Protein AF-A0AA41HCX8-F1 (afdb_monomer)

Structure (mmCIF, N/CA/C/O backbone):
data_AF-A0AA41HCX8-F1
#
_entry.id   AF-A0AA41HCX8-F1
#
loop_
_atom_site.group_PDB
_atom_site.id
_atom_site.type_symbol
_atom_site.label_atom_id
_atom_site.label_alt_id
_atom_site.label_comp_id
_atom_site.label_asym_id
_atom_site.label_entity_id
_atom_site.label_seq_id
_atom_site.pdbx_PDB_ins_code
_atom_site.Cartn_x
_atom_site.Cartn_y
_atom_site.Cartn_z
_atom_site.occupancy
_atom_site.B_iso_or_equiv
_atom_site.auth_seq_id
_atom_site.auth_comp_id
_atom_site.auth_asym_id
_atom_site.auth_atom_id
_atom_site.pdbx_PDB_model_num
ATOM 1 N N . MET A 1 1 ? 25.098 -33.496 -60.530 1.00 41.72 1 MET A N 1
ATOM 2 C CA . MET A 1 1 ? 25.065 -33.411 -59.057 1.00 41.72 1 MET A CA 1
ATOM 3 C C . MET A 1 1 ? 25.507 -32.000 -58.708 1.00 41.72 1 MET A C 1
ATOM 5 O O . MET A 1 1 ? 26.691 -31.714 -58.779 1.00 41.72 1 MET A O 1
ATOM 9 N N . SER A 1 2 ? 24.552 -31.086 -58.560 1.00 46.81 2 SER A N 1
ATOM 10 C CA . SER A 1 2 ? 24.784 -29.643 -58.420 1.00 46.81 2 SER A CA 1
ATOM 11 C C . SER A 1 2 ? 24.855 -29.275 -56.940 1.00 46.81 2 SER A C 1
ATOM 13 O O . SER A 1 2 ? 23.892 -29.482 -56.205 1.00 46.81 2 SER A O 1
ATOM 15 N N . THR A 1 3 ? 26.015 -28.786 -56.515 1.00 54.31 3 THR A N 1
ATOM 16 C CA . THR A 1 3 ? 26.305 -28.293 -55.165 1.00 54.31 3 THR A CA 1
ATOM 17 C C . THR A 1 3 ? 25.424 -27.073 -54.857 1.00 54.31 3 THR A C 1
ATOM 19 O O . THR A 1 3 ? 25.344 -26.185 -55.706 1.00 54.31 3 THR A O 1
ATOM 22 N N . PRO A 1 4 ? 24.740 -26.999 -53.701 1.00 50.06 4 PRO A N 1
ATOM 23 C CA . PRO A 1 4 ? 23.986 -25.807 -53.336 1.00 50.06 4 PRO A CA 1
ATOM 24 C C . PRO A 1 4 ? 24.955 -24.697 -52.905 1.00 50.06 4 PRO A C 1
ATOM 26 O O . PRO A 1 4 ? 25.700 -24.854 -51.941 1.00 50.06 4 PRO A O 1
ATOM 29 N N . GLU A 1 5 ? 24.949 -23.587 -53.640 1.00 56.44 5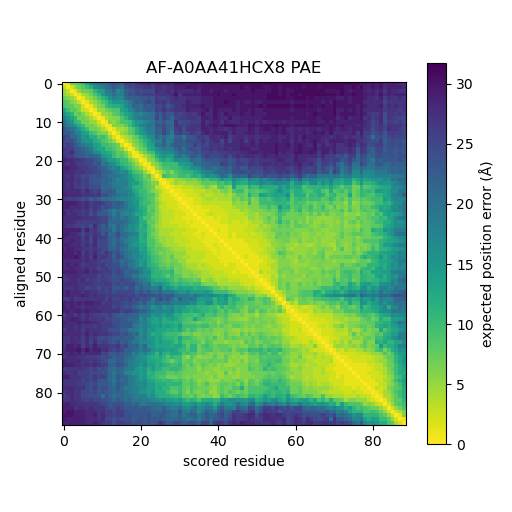 GLU A N 1
ATOM 30 C CA . GLU A 1 5 ? 25.610 -22.336 -53.260 1.00 56.44 5 GLU A CA 1
ATOM 31 C C . GLU A 1 5 ? 24.910 -21.772 -52.019 1.00 56.44 5 GLU A C 1
ATOM 33 O O . GLU A 1 5 ? 23.769 -21.306 -52.076 1.00 56.44 5 GLU A O 1
ATOM 38 N N . GLN A 1 6 ? 25.586 -21.863 -50.876 1.00 53.06 6 GLN A N 1
ATOM 39 C CA . GLN A 1 6 ? 25.141 -21.285 -49.618 1.00 53.06 6 GLN A CA 1
ATOM 40 C C . GLN A 1 6 ? 25.304 -19.765 -49.711 1.00 53.06 6 GLN A C 1
ATOM 42 O O . GLN A 1 6 ? 26.380 -19.226 -49.474 1.00 53.06 6 GLN A O 1
ATOM 47 N N . HIS A 1 7 ? 24.237 -19.086 -50.128 1.00 55.31 7 HIS A N 1
ATOM 48 C CA . HIS A 1 7 ? 24.165 -17.631 -50.109 1.00 55.31 7 HIS A CA 1
ATOM 49 C C . HIS A 1 7 ? 24.100 -17.186 -48.644 1.00 55.31 7 HIS A C 1
ATOM 51 O O . HIS A 1 7 ? 23.070 -17.342 -47.987 1.00 55.31 7 HIS A O 1
ATOM 57 N N . ASP A 1 8 ? 25.223 -16.695 -48.128 1.00 54.34 8 ASP A N 1
ATOM 58 C CA . ASP A 1 8 ? 25.297 -16.029 -46.834 1.00 54.34 8 ASP A CA 1
ATOM 59 C C . ASP A 1 8 ? 24.522 -14.714 -46.971 1.00 54.34 8 ASP A C 1
ATOM 61 O O . ASP A 1 8 ? 24.939 -13.780 -47.657 1.00 54.34 8 ASP A O 1
ATOM 65 N N . ILE A 1 9 ? 23.293 -14.694 -46.460 1.00 63.06 9 ILE A N 1
ATOM 66 C CA . ILE A 1 9 ? 22.479 -13.485 -46.461 1.00 63.06 9 ILE A CA 1
ATOM 67 C C . ILE A 1 9 ? 23.052 -12.624 -45.341 1.00 63.06 9 ILE A C 1
ATOM 69 O O . ILE A 1 9 ? 22.695 -12.808 -44.178 1.00 63.06 9 ILE A O 1
ATOM 73 N N . ASP A 1 10 ? 23.935 -11.692 -45.702 1.00 58.41 10 ASP A N 1
ATOM 74 C CA . ASP A 1 10 ? 24.376 -10.597 -44.842 1.00 58.41 10 ASP A CA 1
ATOM 75 C C . ASP A 1 10 ? 23.144 -9.779 -44.429 1.00 58.41 10 ASP A C 1
ATOM 77 O O . ASP A 1 10 ? 22.736 -8.826 -45.098 1.00 58.41 10 ASP A O 1
ATOM 81 N N . ILE A 1 11 ? 22.492 -10.181 -43.335 1.00 65.00 11 ILE A N 1
ATOM 82 C CA . ILE A 1 11 ? 21.457 -9.373 -42.701 1.00 65.00 11 ILE A CA 1
ATOM 83 C C . ILE A 1 11 ? 22.190 -8.148 -42.151 1.00 65.00 11 ILE A C 1
ATOM 85 O O . ILE A 1 11 ? 22.995 -8.297 -41.227 1.00 65.00 11 ILE A O 1
ATOM 89 N N . PRO A 1 12 ? 21.950 -6.936 -42.685 1.00 58.56 12 PRO A N 1
ATOM 90 C CA . PRO A 1 12 ? 22.618 -5.754 -42.180 1.00 58.56 12 PRO A CA 1
ATOM 91 C C . PRO A 1 12 ? 22.300 -5.633 -40.688 1.00 58.56 12 PRO A C 1
ATOM 93 O O . PRO A 1 12 ? 21.132 -5.596 -40.291 1.00 58.56 12 PRO A O 1
ATOM 96 N N . GLY A 1 13 ? 23.342 -5.564 -39.855 1.00 56.81 13 GLY A N 1
ATOM 97 C CA . GLY A 1 13 ? 23.247 -5.485 -38.389 1.00 56.81 13 GLY A CA 1
ATOM 98 C C . GLY A 1 13 ? 22.457 -4.281 -37.852 1.00 56.81 13 GLY A C 1
ATOM 99 O O . GLY A 1 13 ? 22.350 -4.100 -36.648 1.00 56.81 13 GLY A O 1
ATOM 100 N N . SER A 1 14 ? 21.878 -3.463 -38.733 1.00 56.19 14 SER A N 1
ATOM 101 C CA . SER A 1 14 ? 20.941 -2.383 -38.435 1.00 56.19 14 SER A CA 1
ATOM 102 C C . SER A 1 14 ? 19.487 -2.841 -38.247 1.00 56.19 14 SER A C 1
ATOM 104 O O . SER A 1 14 ? 18.666 -2.042 -37.790 1.00 56.19 14 SER A O 1
ATOM 106 N N . VAL A 1 15 ? 19.144 -4.096 -38.581 1.00 59.22 15 VAL A N 1
ATOM 107 C CA . VAL A 1 15 ? 17.793 -4.653 -38.346 1.00 59.22 15 VAL A CA 1
ATOM 108 C C . VAL A 1 15 ? 17.590 -5.003 -36.871 1.00 59.22 15 VAL A C 1
ATOM 110 O O . VAL A 1 15 ? 16.503 -4.796 -36.331 1.00 59.22 15 VAL A O 1
ATOM 113 N N . PHE A 1 16 ? 18.655 -5.412 -36.178 1.00 58.62 16 PHE A N 1
ATOM 114 C CA . PHE A 1 16 ? 18.693 -5.405 -34.720 1.00 58.62 16 PHE A CA 1
ATOM 115 C C . PHE A 1 16 ? 18.993 -3.982 -34.263 1.00 58.62 16 PHE A C 1
ATOM 117 O O . PHE A 1 16 ? 20.091 -3.649 -33.829 1.00 58.62 16 PHE A O 1
ATOM 124 N N . ARG A 1 17 ? 17.991 -3.105 -34.369 1.00 51.72 17 ARG A N 1
ATOM 125 C CA . ARG A 1 17 ? 17.931 -1.970 -33.455 1.00 51.72 17 ARG A CA 1
ATOM 126 C C . ARG A 1 17 ? 17.972 -2.580 -32.059 1.00 51.72 17 ARG A C 1
ATOM 128 O O . ARG A 1 17 ? 16.966 -3.121 -31.602 1.00 51.72 17 ARG A O 1
ATOM 135 N N . ASP A 1 18 ? 19.125 -2.481 -31.404 1.00 52.31 18 ASP A N 1
ATOM 136 C CA . ASP A 1 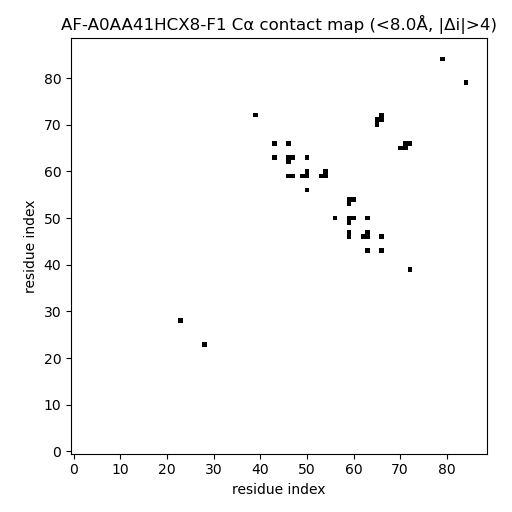18 ? 19.198 -2.411 -29.955 1.00 52.31 18 ASP A CA 1
ATOM 137 C C . ASP A 1 18 ? 18.283 -1.248 -29.578 1.00 52.31 18 ASP A C 1
ATOM 139 O O . ASP A 1 18 ? 18.669 -0.078 -29.517 1.00 52.31 18 ASP A O 1
ATOM 143 N N . HIS A 1 19 ? 16.995 -1.552 -29.407 1.00 49.38 19 HIS A N 1
ATOM 144 C CA . HIS A 1 19 ? 16.182 -0.788 -28.494 1.00 49.38 19 HIS A CA 1
ATOM 145 C C . HIS A 1 19 ? 17.032 -0.755 -27.237 1.00 49.38 19 HIS A C 1
ATOM 147 O O . HIS A 1 19 ? 17.378 -1.842 -26.772 1.00 49.38 19 HIS A O 1
ATOM 153 N N . PRO A 1 20 ? 17.442 0.423 -26.737 1.00 49.38 20 PRO A N 1
ATOM 154 C CA . PRO A 1 20 ? 18.133 0.475 -25.471 1.00 49.38 20 PRO A CA 1
ATOM 155 C C . PRO A 1 20 ? 17.173 -0.194 -24.503 1.00 49.38 20 PRO A C 1
ATOM 157 O O . PRO A 1 20 ? 16.129 0.363 -24.157 1.00 49.38 20 PRO A O 1
ATOM 160 N N . SER A 1 21 ? 17.472 -1.452 -24.184 1.00 48.06 21 SER A N 1
ATOM 161 C CA . SER A 1 21 ? 16.887 -2.161 -23.079 1.00 48.06 21 SER A CA 1
ATOM 162 C C . SER A 1 21 ? 17.228 -1.238 -21.940 1.00 48.06 21 SER A C 1
ATOM 164 O O . SER A 1 21 ? 18.387 -1.130 -21.540 1.00 48.06 21 SER A O 1
ATOM 166 N N . VAL A 1 22 ? 16.247 -0.438 -21.532 1.00 53.62 22 VAL A N 1
ATOM 167 C CA . VAL 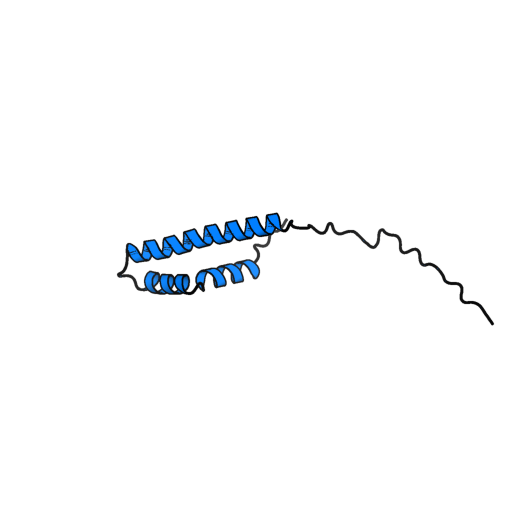A 1 22 ? 16.330 0.327 -20.308 1.00 53.62 22 VAL A CA 1
ATOM 168 C C . VAL A 1 22 ? 16.364 -0.764 -19.252 1.00 53.62 22 VAL A C 1
ATOM 170 O O . VAL A 1 22 ? 15.327 -1.197 -18.747 1.00 53.62 22 VAL A O 1
ATOM 173 N N . GLU A 1 23 ? 17.560 -1.297 -19.006 1.00 50.41 23 GLU A N 1
ATOM 174 C CA . GLU A 1 23 ? 17.882 -2.125 -17.867 1.00 50.41 23 GLU A CA 1
ATOM 175 C C . GLU A 1 23 ? 17.663 -1.207 -16.680 1.00 50.41 23 GLU A C 1
ATOM 177 O O . GLU A 1 23 ? 18.560 -0.522 -16.196 1.00 50.41 23 GLU A O 1
ATOM 182 N N . VAL A 1 24 ? 16.403 -1.114 -16.260 1.00 53.34 24 VAL A N 1
ATOM 183 C CA . VAL A 1 24 ? 16.047 -0.541 -14.978 1.00 53.34 24 VAL A CA 1
ATOM 184 C C . VAL A 1 24 ? 16.789 -1.410 -13.981 1.00 53.34 24 VAL A C 1
ATOM 186 O O . VAL A 1 24 ? 16.354 -2.534 -13.706 1.00 53.34 24 VAL A O 1
ATOM 189 N N . SER A 1 25 ? 17.935 -0.900 -13.529 1.00 64.00 25 SER A N 1
ATOM 190 C CA . SER A 1 25 ? 18.846 -1.557 -12.607 1.00 64.00 25 SER A CA 1
ATOM 191 C C . SER A 1 25 ? 18.027 -2.177 -11.484 1.00 64.00 25 SER A C 1
ATOM 193 O O . SER A 1 25 ? 17.111 -1.541 -10.951 1.00 64.00 25 SER A O 1
ATOM 195 N N . ALA A 1 26 ? 18.315 -3.429 -11.125 1.00 64.44 26 ALA A N 1
ATOM 196 C CA . ALA A 1 26 ? 17.608 -4.118 -10.044 1.00 64.44 26 ALA A CA 1
ATOM 197 C C . ALA A 1 26 ? 17.561 -3.258 -8.762 1.00 64.44 26 ALA A C 1
ATOM 199 O O . ALA A 1 26 ? 16.563 -3.253 -8.039 1.00 64.44 26 ALA A O 1
ATOM 200 N N . SER A 1 27 ? 18.601 -2.448 -8.550 1.00 69.06 27 SER A N 1
ATOM 201 C CA . SER A 1 27 ? 18.710 -1.455 -7.484 1.00 69.06 27 SER A CA 1
ATOM 202 C C . SER A 1 27 ? 17.662 -0.339 -7.560 1.00 69.06 27 SER A C 1
ATOM 204 O O . SER A 1 27 ? 17.137 0.069 -6.525 1.00 69.06 27 SER A O 1
ATOM 206 N N . ASP A 1 28 ? 17.317 0.148 -8.751 1.00 70.00 28 ASP A N 1
ATOM 207 C CA . ASP A 1 28 ? 16.308 1.199 -8.929 1.00 70.00 28 ASP A CA 1
ATOM 208 C C . ASP A 1 28 ? 14.891 0.652 -8.743 1.00 70.00 28 ASP A C 1
ATOM 210 O O . ASP A 1 28 ? 14.061 1.294 -8.094 1.00 70.00 28 ASP A O 1
ATOM 214 N N . ARG A 1 29 ? 14.638 -0.590 -9.179 1.00 71.62 29 ARG A N 1
ATOM 215 C CA . ARG A 1 29 ? 13.381 -1.301 -8.870 1.00 71.62 29 ARG A CA 1
ATOM 216 C C . ARG A 1 29 ? 13.219 -1.509 -7.367 1.00 71.62 29 ARG A C 1
ATOM 218 O O . ARG A 1 29 ? 12.130 -1.318 -6.828 1.00 71.62 29 ARG A O 1
ATOM 225 N N . LEU A 1 30 ? 14.310 -1.855 -6.684 1.00 75.06 30 LEU A N 1
ATOM 226 C CA . LEU A 1 30 ? 14.309 -2.063 -5.240 1.00 75.06 30 LEU A CA 1
ATOM 227 C C . LEU A 1 30 ? 14.057 -0.755 -4.477 1.00 75.06 30 LEU A C 1
ATOM 229 O O . LEU A 1 30 ? 13.269 -0.741 -3.531 1.00 75.06 30 LEU A O 1
ATOM 233 N N . LYS A 1 31 ? 14.670 0.356 -4.902 1.00 80.00 31 LYS A N 1
ATOM 234 C CA . LYS A 1 31 ? 14.423 1.687 -4.321 1.00 80.00 31 LYS A CA 1
ATOM 235 C C . LYS A 1 31 ? 12.975 2.129 -4.514 1.00 80.00 31 LYS A C 1
ATOM 237 O O . LYS A 1 31 ? 12.361 2.598 -3.559 1.00 80.00 31 LYS A O 1
ATOM 242 N N . PHE A 1 32 ? 12.421 1.924 -5.706 1.00 78.69 32 PHE A N 1
ATOM 243 C CA . PHE A 1 32 ? 11.028 2.240 -6.008 1.00 78.69 32 PHE A CA 1
ATOM 244 C C . PHE A 1 32 ? 10.056 1.419 -5.152 1.00 78.69 32 PHE A C 1
ATOM 246 O O . PHE A 1 32 ? 9.174 1.980 -4.500 1.00 78.69 32 PHE A O 1
ATOM 253 N N . ALA A 1 33 ? 10.271 0.103 -5.063 1.00 79.62 33 ALA A N 1
ATOM 254 C CA . ALA A 1 33 ? 9.479 -0.767 -4.200 1.00 79.62 33 ALA A CA 1
ATOM 255 C C . ALA A 1 33 ? 9.555 -0.323 -2.733 1.00 79.62 33 ALA A C 1
ATOM 257 O O . ALA A 1 33 ? 8.529 -0.235 -2.061 1.00 79.62 33 ALA A O 1
ATOM 258 N N . LYS A 1 34 ? 10.754 0.031 -2.251 1.00 80.00 34 LYS A N 1
ATOM 259 C CA . LYS A 1 34 ? 10.964 0.529 -0.886 1.00 80.00 34 LYS A CA 1
ATOM 260 C C . LYS A 1 34 ? 10.236 1.851 -0.637 1.00 80.00 34 LYS A C 1
ATOM 262 O O . LYS A 1 34 ? 9.670 2.032 0.436 1.00 80.00 34 LYS A O 1
ATOM 267 N N . GLN A 1 35 ? 10.220 2.755 -1.613 1.00 85.31 35 GLN A N 1
ATOM 268 C CA . GLN A 1 35 ? 9.520 4.036 -1.519 1.00 85.31 35 GLN A CA 1
ATOM 269 C C . GLN A 1 35 ? 7.998 3.853 -1.463 1.00 85.31 35 GLN A C 1
ATOM 271 O O . GLN A 1 35 ? 7.342 4.479 -0.629 1.00 85.31 35 GLN A O 1
ATOM 276 N N . ILE A 1 36 ? 7.444 2.954 -2.282 1.00 83.19 36 ILE A N 1
ATOM 277 C CA . ILE A 1 36 ? 6.017 2.604 -2.233 1.00 83.19 36 ILE A CA 1
ATOM 278 C C . ILE A 1 36 ? 5.672 1.953 -0.894 1.00 83.19 36 ILE A C 1
ATOM 280 O O . ILE A 1 36 ? 4.716 2.372 -0.247 1.00 83.19 36 ILE A O 1
ATOM 284 N N . LEU A 1 37 ? 6.473 0.984 -0.442 1.00 82.44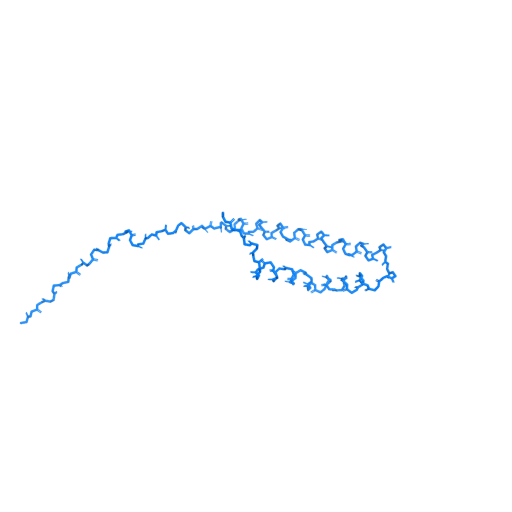 37 LEU A N 1
ATOM 285 C CA . LEU A 1 37 ? 6.302 0.333 0.861 1.00 82.44 37 LEU A CA 1
ATOM 286 C C . LEU A 1 37 ? 6.297 1.344 2.009 1.00 82.44 37 LEU A C 1
ATOM 288 O O . LEU A 1 37 ? 5.475 1.236 2.916 1.00 82.44 37 LEU A O 1
ATOM 292 N N . LEU A 1 38 ? 7.179 2.342 1.960 1.00 86.19 38 LEU A N 1
ATOM 293 C CA . LEU A 1 38 ? 7.276 3.363 2.997 1.00 86.19 38 LEU A CA 1
ATOM 294 C C . LEU A 1 38 ? 6.057 4.297 2.990 1.00 86.19 38 LEU A C 1
ATOM 296 O O . LEU A 1 38 ? 5.484 4.551 4.048 1.00 86.19 38 LEU A O 1
ATOM 300 N N . GLY A 1 39 ? 5.597 4.740 1.815 1.00 85.31 39 GLY A N 1
ATOM 301 C CA . GLY A 1 39 ? 4.353 5.512 1.700 1.00 85.31 39 GLY A CA 1
ATOM 302 C C . GLY A 1 39 ? 3.139 4.729 2.202 1.00 85.31 39 GLY A C 1
ATOM 303 O O . GLY A 1 39 ? 2.288 5.257 2.919 1.00 85.31 39 GLY A O 1
ATOM 304 N N . LEU A 1 40 ? 3.099 3.436 1.903 1.00 83.19 40 LEU A N 1
ATOM 305 C CA . LEU A 1 40 ? 1.999 2.572 2.28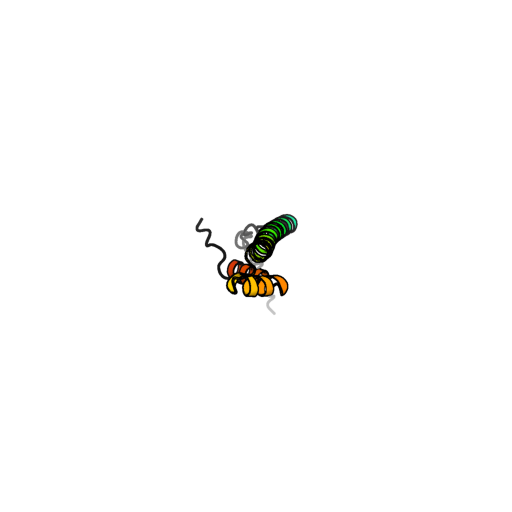5 1.00 83.19 40 LEU A CA 1
ATOM 306 C C . LEU A 1 40 ? 1.997 2.239 3.786 1.00 83.19 40 LEU A C 1
ATOM 308 O O . LEU A 1 40 ? 0.931 2.146 4.399 1.00 83.19 40 LEU A O 1
ATOM 312 N N . ALA A 1 41 ? 3.180 2.153 4.398 1.00 82.88 41 ALA A N 1
ATOM 313 C CA . ALA A 1 41 ? 3.341 2.047 5.845 1.00 82.88 41 ALA A CA 1
ATOM 314 C C . ALA A 1 41 ? 2.849 3.311 6.568 1.00 82.88 41 ALA A C 1
ATOM 316 O O . ALA A 1 41 ? 2.169 3.204 7.588 1.00 82.88 41 ALA A O 1
ATOM 317 N N . ILE A 1 42 ? 3.124 4.502 6.022 1.00 88.62 42 ILE A N 1
ATOM 318 C CA . ILE A 1 42 ? 2.630 5.769 6.584 1.00 88.62 42 ILE A CA 1
ATOM 319 C C . ILE A 1 42 ? 1.099 5.823 6.527 1.00 88.62 42 ILE A C 1
ATOM 321 O O . ILE A 1 42 ? 0.465 6.111 7.540 1.00 88.62 42 ILE A O 1
ATOM 325 N N . ILE A 1 43 ? 0.499 5.490 5.380 1.00 84.56 43 ILE A N 1
ATOM 326 C CA . ILE A 1 43 ? -0.966 5.466 5.217 1.00 84.56 43 ILE A CA 1
ATOM 327 C C . ILE A 1 43 ? -1.603 4.454 6.180 1.00 84.56 43 ILE A C 1
ATOM 329 O O . ILE A 1 43 ? -2.572 4.775 6.868 1.00 84.56 43 ILE A O 1
ATOM 333 N N . SER A 1 44 ? -1.021 3.257 6.286 1.00 81.12 44 SER A N 1
ATOM 334 C CA . SER A 1 44 ? -1.479 2.213 7.212 1.00 81.12 44 SER A CA 1
ATOM 335 C C . SER A 1 44 ? -1.412 2.678 8.671 1.00 81.12 44 SER A C 1
ATOM 337 O O . SER A 1 44 ? -2.370 2.499 9.423 1.00 81.12 44 SER A O 1
ATOM 339 N N . SER A 1 45 ? -0.318 3.336 9.061 1.00 84.69 45 SER A N 1
ATOM 340 C CA . SER A 1 45 ? -0.158 3.913 10.399 1.00 84.69 45 SER A CA 1
ATOM 341 C C . SER A 1 45 ? -1.183 5.021 10.672 1.00 84.69 45 SER A C 1
ATOM 343 O O . SER A 1 45 ? -1.790 5.051 11.741 1.00 84.69 45 SER A O 1
ATOM 345 N N . GLY A 1 46 ? -1.461 5.881 9.686 1.00 85.88 46 GLY A N 1
ATOM 346 C CA . GLY A 1 46 ? -2.475 6.933 9.790 1.00 85.88 46 GLY A CA 1
ATOM 347 C C . GLY A 1 46 ? -3.891 6.395 10.007 1.00 85.88 46 GLY A C 1
ATOM 348 O O . GLY A 1 46 ? -4.633 6.941 10.819 1.00 85.88 46 GLY A O 1
ATOM 349 N N . ILE A 1 47 ? -4.255 5.291 9.348 1.00 81.69 47 ILE A N 1
ATOM 350 C CA . ILE A 1 47 ? -5.558 4.630 9.540 1.00 81.69 47 ILE A CA 1
ATOM 351 C C . ILE A 1 47 ? -5.675 4.062 10.960 1.00 81.69 47 ILE A C 1
ATOM 353 O O . ILE A 1 47 ? -6.712 4.221 11.606 1.00 81.69 47 ILE A O 1
ATOM 357 N N . ILE A 1 48 ? -4.606 3.446 11.472 1.00 82.00 48 ILE A N 1
ATOM 358 C CA . ILE A 1 48 ? -4.568 2.898 12.836 1.00 82.00 48 ILE A CA 1
ATOM 359 C C . ILE A 1 48 ? -4.634 4.023 13.879 1.00 82.00 48 ILE A C 1
ATOM 361 O O . ILE A 1 48 ? -5.410 3.930 14.829 1.00 82.00 48 ILE A O 1
ATOM 365 N N . ALA A 1 49 ? -3.872 5.103 13.693 1.00 83.94 49 ALA A N 1
ATOM 366 C CA . ALA A 1 49 ? -3.907 6.270 14.571 1.00 83.94 49 ALA A CA 1
ATOM 367 C C . ALA A 1 49 ? -5.275 6.976 14.531 1.00 83.94 49 ALA A C 1
ATOM 369 O O . ALA A 1 49 ? -5.809 7.354 15.571 1.00 83.94 49 ALA A O 1
ATOM 370 N N . GLY A 1 50 ? -5.884 7.092 13.348 1.00 80.88 50 GLY A N 1
ATOM 371 C CA . GLY A 1 50 ? -7.229 7.641 13.177 1.00 80.88 50 GLY A CA 1
ATOM 372 C C . GLY A 1 50 ? -8.298 6.811 13.889 1.00 80.88 50 GLY A C 1
ATOM 373 O O . GLY A 1 50 ? -9.168 7.376 14.549 1.00 80.88 50 GLY A O 1
ATOM 374 N N . TYR A 1 51 ? -8.195 5.480 13.829 1.00 76.75 51 TYR A N 1
ATOM 375 C CA . TYR A 1 51 ? -9.048 4.582 14.610 1.00 76.75 51 TYR A CA 1
ATOM 376 C C . TYR A 1 51 ? -8.837 4.748 16.123 1.00 76.75 51 TYR A C 1
ATOM 378 O O . TYR A 1 51 ? -9.807 4.773 16.876 1.00 76.75 51 TYR A O 1
ATOM 386 N N . ALA A 1 52 ? -7.589 4.918 16.572 1.00 77.94 52 ALA A N 1
ATOM 387 C CA . ALA A 1 52 ? -7.279 5.130 17.985 1.00 77.94 52 ALA A CA 1
ATOM 388 C C . ALA A 1 52 ? -7.843 6.458 18.530 1.00 77.94 52 ALA A C 1
ATOM 390 O O . ALA A 1 52 ? -8.308 6.494 19.668 1.00 77.94 52 ALA A O 1
ATOM 391 N N . CYS A 1 53 ? -7.845 7.531 17.730 1.00 80.44 53 CYS A N 1
ATOM 392 C CA . 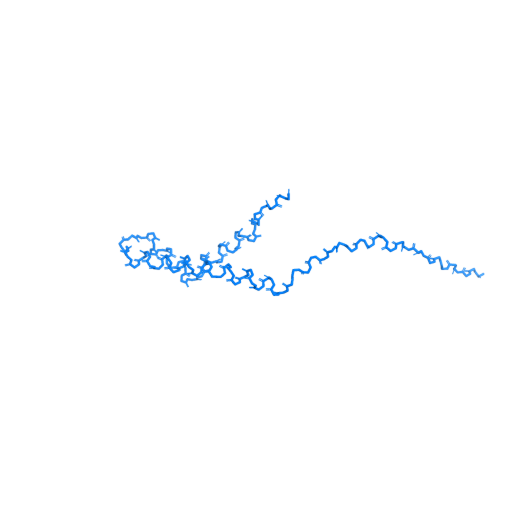CYS A 1 53 ? -8.408 8.828 18.128 1.00 80.44 53 CYS A CA 1
ATOM 393 C C . CYS A 1 53 ? -9.944 8.885 18.034 1.00 80.44 53 CYS A C 1
ATOM 395 O O . CYS A 1 53 ? -10.568 9.612 18.805 1.00 80.44 53 CYS A O 1
ATOM 397 N N . TYR A 1 54 ? -10.562 8.131 17.116 1.00 76.62 54 TYR A N 1
ATOM 398 C CA . TYR A 1 54 ? -12.017 8.114 16.902 1.00 76.62 54 TYR A CA 1
ATOM 399 C C . TYR A 1 54 ? -12.575 6.679 16.818 1.00 76.62 54 TYR A C 1
ATOM 401 O O . TYR A 1 54 ? -13.036 6.248 15.756 1.00 76.62 54 TYR A O 1
ATOM 409 N N . PRO A 1 55 ? -12.604 5.939 17.943 1.00 69.69 55 PRO A N 1
ATOM 410 C CA . PRO A 1 55 ? -13.017 4.532 17.966 1.00 69.69 55 PRO A CA 1
ATOM 411 C C . PRO A 1 55 ? -14.526 4.327 17.761 1.00 69.69 55 PRO A C 1
ATOM 413 O O . PRO A 1 55 ? -14.967 3.225 17.451 1.00 69.69 55 PRO A O 1
ATOM 416 N N . ALA A 1 56 ? -15.333 5.380 17.924 1.00 73.19 56 ALA A N 1
ATOM 417 C CA . ALA A 1 56 ? -16.793 5.314 17.824 1.00 73.19 56 ALA A CA 1
ATOM 418 C C . ALA A 1 56 ? -17.318 5.237 16.377 1.00 73.19 56 ALA A C 1
ATOM 420 O O . ALA A 1 56 ? -18.513 5.042 16.168 1.00 73.19 56 ALA A O 1
ATOM 421 N N . ASN A 1 57 ? -16.448 5.404 15.376 1.00 70.81 57 ASN A N 1
ATOM 422 C CA . ASN A 1 57 ? -16.842 5.442 13.975 1.00 70.81 57 ASN A CA 1
ATOM 423 C C . ASN A 1 57 ? -16.569 4.075 13.315 1.00 70.81 57 ASN A C 1
ATOM 425 O O . ASN A 1 57 ? -15.447 3.573 13.335 1.00 70.81 57 ASN A O 1
ATOM 429 N N . SER A 1 58 ? -17.586 3.464 12.704 1.00 75.38 58 SER A N 1
ATOM 430 C CA . SER A 1 58 ? -17.484 2.122 12.099 1.00 75.38 58 SER A CA 1
ATOM 431 C C . SER A 1 58 ? -16.596 2.076 10.846 1.00 75.38 58 SER A C 1
ATOM 433 O O . SER A 1 58 ? -16.003 1.043 10.541 1.00 75.38 58 SER A O 1
ATOM 435 N N . ALA A 1 59 ? -16.450 3.203 10.144 1.00 77.31 59 ALA A N 1
ATOM 436 C CA . ALA A 1 59 ? -15.623 3.322 8.944 1.00 77.31 59 ALA A CA 1
ATOM 437 C C . ALA A 1 59 ? -14.113 3.066 9.187 1.00 77.31 59 ALA A C 1
ATOM 439 O O . ALA A 1 59 ? -13.553 2.191 8.524 1.00 77.31 59 ALA A O 1
ATOM 440 N N . PRO A 1 60 ? -13.421 3.744 10.131 1.00 73.00 60 PRO A N 1
ATOM 441 C CA . PRO A 1 60 ? -12.020 3.450 10.436 1.00 73.00 60 PRO A CA 1
ATOM 442 C C . PRO A 1 60 ? -11.822 2.065 11.064 1.00 73.00 60 PRO A C 1
ATOM 444 O O . PRO A 1 60 ? -10.752 1.487 10.895 1.00 73.00 60 PRO A O 1
ATOM 447 N N . ALA A 1 61 ? -12.838 1.500 11.729 1.00 75.62 61 ALA A N 1
ATOM 448 C CA . ALA A 1 61 ? -12.774 0.139 12.259 1.00 75.62 61 ALA A CA 1
ATOM 449 C C . ALA A 1 61 ? -12.593 -0.888 11.128 1.00 75.62 61 ALA A C 1
ATOM 451 O O . ALA A 1 61 ? -11.614 -1.637 11.126 1.00 75.62 61 ALA A O 1
ATOM 452 N N . GLN A 1 62 ? -13.465 -0.840 10.114 1.00 76.56 62 GLN A N 1
ATOM 453 C CA . GLN A 1 62 ? -13.388 -1.716 8.937 1.00 76.56 62 GLN A CA 1
ATOM 454 C C . GLN A 1 62 ? -12.122 -1.459 8.114 1.00 76.56 62 GLN A C 1
ATOM 456 O O . GLN A 1 62 ? -11.465 -2.394 7.655 1.00 76.56 62 GLN A O 1
ATOM 461 N N . LEU A 1 63 ? -11.729 -0.191 7.967 1.00 77.62 63 LEU A N 1
ATOM 462 C CA . LEU A 1 63 ? -10.510 0.167 7.249 1.00 77.62 63 LEU A CA 1
ATOM 463 C C . LEU A 1 63 ? -9.250 -0.337 7.975 1.00 77.62 63 LEU A C 1
ATOM 465 O O . LEU A 1 63 ? -8.301 -0.770 7.324 1.00 77.62 63 LEU A O 1
ATOM 469 N N . SER A 1 64 ? -9.246 -0.349 9.311 1.00 76.62 64 SER A N 1
ATOM 470 C CA . SER A 1 64 ? -8.143 -0.902 10.102 1.00 76.62 64 SER A CA 1
ATOM 471 C C . SER A 1 64 ? -8.022 -2.420 9.952 1.00 76.62 64 SER A C 1
ATOM 473 O O . SER A 1 64 ? -6.907 -2.933 9.893 1.00 76.62 64 SER A O 1
ATOM 475 N N . GLU A 1 65 ? -9.134 -3.149 9.833 1.00 79.38 65 GLU A N 1
ATOM 476 C CA . GLU A 1 65 ? -9.111 -4.588 9.547 1.00 79.38 65 GLU A CA 1
ATOM 477 C C . GLU A 1 65 ? -8.587 -4.869 8.140 1.00 79.38 65 GLU A C 1
ATOM 479 O O . GLU A 1 65 ? -7.727 -5.733 7.976 1.00 79.38 65 GLU A O 1
ATOM 484 N N . LEU A 1 66 ? -9.010 -4.072 7.154 1.00 80.56 66 LEU A N 1
ATOM 485 C CA . LEU A 1 66 ? -8.525 -4.150 5.775 1.00 80.56 66 LEU A CA 1
ATOM 486 C C . LEU A 1 66 ? -7.010 -3.884 5.668 1.00 80.56 66 LEU A C 1
ATOM 488 O O . LEU A 1 66 ? -6.320 -4.492 4.845 1.00 80.56 66 LEU A O 1
ATOM 492 N N . VAL A 1 67 ? -6.483 -2.999 6.518 1.00 80.44 67 VAL A N 1
ATOM 493 C CA . VAL A 1 67 ? -5.040 -2.757 6.673 1.00 80.44 67 VAL A CA 1
ATOM 494 C C . VAL A 1 67 ? -4.348 -3.936 7.360 1.00 80.44 67 VAL A C 1
ATOM 496 O O . VAL A 1 67 ? -3.315 -4.387 6.869 1.00 80.44 67 VAL A O 1
ATOM 499 N N . LYS A 1 68 ? -4.912 -4.473 8.452 1.00 75.50 68 LYS A N 1
ATOM 500 C CA . LYS A 1 68 ? -4.335 -5.603 9.213 1.00 75.50 68 LYS A CA 1
ATOM 501 C C . LYS A 1 68 ? -4.171 -6.867 8.370 1.00 75.50 68 LYS A C 1
ATOM 503 O O . LYS A 1 68 ? -3.150 -7.534 8.488 1.00 75.50 68 LYS A O 1
ATOM 508 N N . ILE A 1 69 ? -5.141 -7.183 7.512 1.00 82.69 69 ILE A N 1
ATOM 509 C CA . ILE A 1 69 ? -5.058 -8.333 6.592 1.00 82.69 69 ILE A CA 1
ATOM 510 C C . ILE A 1 69 ? -4.168 -8.060 5.369 1.00 82.69 69 ILE A C 1
ATOM 512 O O . ILE A 1 69 ? -3.983 -8.932 4.526 1.00 82.69 69 ILE A O 1
ATOM 516 N N . GLY A 1 70 ? -3.649 -6.838 5.235 1.00 77.12 70 GLY A N 1
ATOM 517 C CA . GLY A 1 70 ? -2.812 -6.431 4.113 1.00 77.12 70 GLY A CA 1
ATOM 518 C C . GLY A 1 70 ? -3.566 -6.215 2.795 1.00 77.12 70 GLY A C 1
ATOM 519 O O . GLY A 1 70 ? -2.939 -5.968 1.767 1.00 77.12 70 GLY A O 1
ATOM 520 N N . ALA A 1 71 ? -4.900 -6.262 2.799 1.00 83.19 71 ALA A N 1
ATOM 521 C CA . ALA A 1 71 ? -5.711 -6.128 1.592 1.00 83.19 71 ALA A CA 1
ATOM 522 C C . ALA A 1 71 ? -5.685 -4.703 1.028 1.00 83.19 71 ALA A C 1
ATOM 524 O O . ALA A 1 71 ? -5.618 -4.542 -0.188 1.00 83.19 71 ALA A O 1
ATOM 525 N N . LEU A 1 72 ? -5.666 -3.673 1.884 1.00 82.25 72 LEU A N 1
ATOM 526 C CA . LEU A 1 72 ? -5.496 -2.283 1.444 1.00 82.25 72 LEU A CA 1
ATOM 527 C C . LEU A 1 72 ? -4.174 -2.096 0.656 1.00 82.25 72 LEU A C 1
ATOM 529 O O . LEU A 1 72 ? -4.242 -1.648 -0.488 1.00 82.25 72 LEU A O 1
ATOM 533 N N . PRO A 1 73 ? -3.001 -2.524 1.176 1.00 78.00 73 PRO A N 1
ATOM 534 C CA . PRO A 1 73 ? -1.755 -2.595 0.412 1.00 78.00 73 PRO A CA 1
ATOM 535 C C . PRO A 1 73 ? -1.869 -3.261 -0.955 1.00 78.00 73 PRO A C 1
ATOM 537 O O . PRO A 1 73 ? -1.402 -2.720 -1.957 1.00 78.00 73 PRO A O 1
ATOM 540 N N . ILE A 1 74 ? -2.476 -4.446 -0.987 1.00 83.88 74 ILE A N 1
ATOM 541 C CA . ILE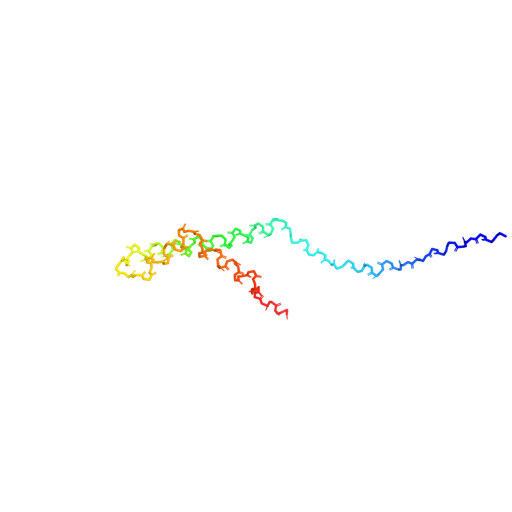 A 1 74 ? -2.543 -5.283 -2.183 1.00 83.88 74 ILE A CA 1
ATOM 542 C C . ILE A 1 74 ? -3.426 -4.622 -3.235 1.00 83.88 74 ILE A C 1
ATOM 544 O O . ILE A 1 74 ? -3.012 -4.514 -4.384 1.00 83.88 74 ILE A O 1
ATOM 548 N N . VAL A 1 75 ? -4.604 -4.128 -2.854 1.00 83.62 75 VAL A N 1
ATOM 549 C CA . VAL A 1 75 ? -5.518 -3.438 -3.772 1.00 83.62 75 VAL A CA 1
ATOM 550 C C . VAL A 1 75 ? -4.857 -2.183 -4.340 1.00 83.62 75 VAL A C 1
ATOM 552 O O . VAL A 1 75 ? -4.886 -1.973 -5.551 1.00 83.62 75 VAL A O 1
ATOM 555 N N . THR A 1 76 ? -4.193 -1.384 -3.502 1.00 82.69 76 THR A N 1
ATOM 556 C CA . THR A 1 76 ? -3.454 -0.198 -3.957 1.00 82.69 76 THR A CA 1
ATOM 557 C C . THR A 1 76 ? -2.333 -0.555 -4.936 1.00 82.69 76 THR A C 1
ATOM 559 O O . THR A 1 76 ? -2.172 0.123 -5.955 1.00 82.69 76 THR A O 1
ATOM 562 N N . LEU A 1 77 ? -1.580 -1.626 -4.672 1.00 81.38 77 LEU A N 1
ATOM 563 C CA . LEU A 1 77 ? -0.551 -2.119 -5.589 1.00 81.38 77 LEU A CA 1
ATOM 564 C C . LEU A 1 77 ? -1.159 -2.619 -6.904 1.00 81.38 77 LEU A C 1
ATOM 566 O O . LEU A 1 77 ? -0.687 -2.224 -7.966 1.00 81.38 77 LEU A O 1
ATOM 570 N N . VAL A 1 78 ? -2.223 -3.424 -6.855 1.00 83.31 78 VAL A N 1
ATOM 571 C CA . VAL A 1 78 ? -2.913 -3.955 -8.043 1.00 83.31 78 VAL A CA 1
ATOM 572 C C . VAL A 1 78 ? -3.425 -2.819 -8.922 1.00 83.31 78 VAL A C 1
ATOM 574 O O . VAL A 1 78 ? -3.152 -2.817 -10.117 1.00 83.31 78 VAL A O 1
ATOM 577 N N . ILE A 1 79 ? -4.093 -1.820 -8.343 1.00 81.44 79 ILE A N 1
ATOM 578 C CA . ILE A 1 79 ? -4.577 -0.648 -9.086 1.00 81.44 79 ILE A CA 1
ATOM 579 C C . ILE A 1 79 ? -3.403 0.122 -9.703 1.00 81.44 79 ILE A C 1
ATOM 581 O O . ILE A 1 79 ? -3.483 0.511 -10.864 1.00 81.44 79 ILE A O 1
ATOM 585 N N . SER A 1 80 ? -2.297 0.295 -8.972 1.00 74.94 80 SER A N 1
ATOM 586 C CA . SER A 1 80 ? -1.112 1.001 -9.486 1.00 74.94 80 SER A CA 1
ATOM 587 C C . SER A 1 80 ? -0.417 0.244 -10.625 1.00 74.94 80 SER A C 1
ATOM 589 O O . SER A 1 80 ? 0.136 0.873 -11.525 1.00 74.94 80 SER A O 1
ATOM 591 N N . PHE A 1 81 ? -0.454 -1.093 -10.608 1.00 76.31 81 PHE A N 1
ATOM 592 C CA . PHE A 1 81 ? 0.058 -1.931 -11.696 1.00 76.31 81 PHE A CA 1
ATOM 593 C C . PHE A 1 81 ? -0.887 -1.990 -12.899 1.00 76.31 81 PHE A C 1
ATOM 595 O O . PHE A 1 81 ? -0.409 -2.095 -14.026 1.00 76.31 81 PHE A O 1
ATOM 602 N N . TYR A 1 82 ? -2.204 -1.937 -12.679 1.00 76.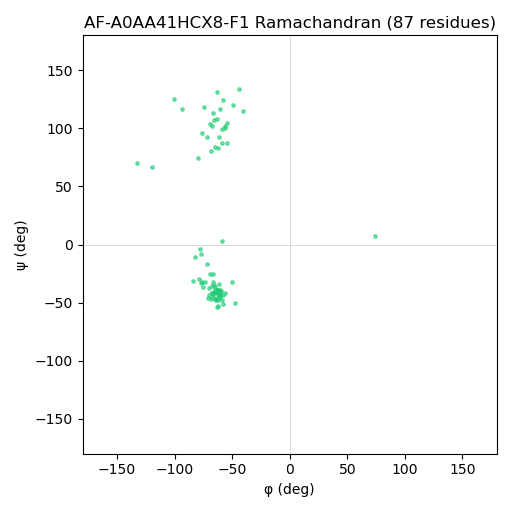75 82 TYR A N 1
ATOM 603 C CA . TYR A 1 82 ? -3.205 -2.037 -13.747 1.00 76.75 82 TYR A CA 1
ATOM 604 C C . TYR A 1 82 ? -3.469 -0.697 -14.444 1.00 76.75 82 TYR A C 1
ATOM 606 O O . TYR A 1 82 ? -3.729 -0.658 -15.644 1.00 76.75 82 TYR A O 1
ATOM 614 N N . PHE A 1 83 ? -3.342 0.407 -13.707 1.00 76.12 83 PHE A N 1
ATOM 615 C CA . PHE A 1 83 ? -3.402 1.775 -14.217 1.00 76.12 83 PHE A CA 1
ATOM 616 C C . PHE A 1 83 ? -2.077 2.486 -13.927 1.00 76.12 83 PHE A C 1
ATOM 618 O O . PHE A 1 83 ? -2.042 3.423 -13.122 1.00 76.12 83 PHE A O 1
ATOM 625 N N . PRO A 1 84 ? -0.964 2.057 -14.553 1.00 64.12 84 PRO A N 1
ATOM 626 C CA . PRO A 1 84 ? 0.267 2.816 -14.461 1.00 64.12 84 PRO A CA 1
ATOM 627 C C . PRO A 1 84 ? -0.042 4.186 -15.060 1.00 64.12 84 PRO A C 1
ATOM 629 O O . PRO A 1 84 ? -0.443 4.268 -16.222 1.00 64.12 84 PRO A O 1
ATOM 632 N N . ASN A 1 85 ? 0.048 5.240 -14.237 1.00 58.38 85 ASN A N 1
ATOM 633 C CA . ASN A 1 85 ? -0.184 6.619 -14.659 1.00 58.38 85 ASN A CA 1
ATOM 634 C C . ASN A 1 85 ? 0.453 6.805 -16.034 1.00 58.38 85 ASN A C 1
ATOM 636 O O . ASN A 1 85 ? 1.666 6.642 -16.175 1.00 58.38 85 ASN A O 1
ATOM 640 N N . GLY A 1 86 ? -0.387 7.052 -17.043 1.00 56.53 86 GLY A N 1
ATOM 641 C CA . GLY A 1 86 ? 0.041 7.209 -18.419 1.00 56.53 86 GLY A CA 1
ATOM 642 C C . GLY A 1 86 ? 0.968 8.405 -18.486 1.00 56.53 86 GLY A C 1
ATOM 643 O O . GLY A 1 86 ? 0.510 9.536 -18.635 1.00 56.53 86 GLY A O 1
ATOM 644 N N . SER A 1 87 ? 2.26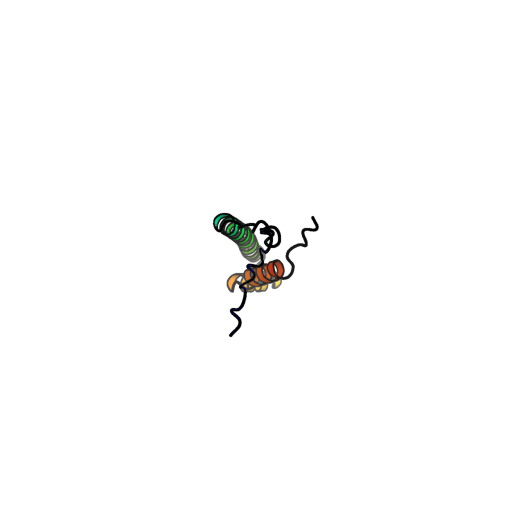8 8.154 -18.349 1.00 53.22 87 SER A N 1
ATOM 645 C CA . SER A 1 87 ? 3.314 9.117 -18.641 1.00 53.22 87 SER A CA 1
ATOM 646 C C . SER A 1 87 ? 3.284 9.303 -20.155 1.00 53.22 87 SER A C 1
ATOM 648 O O . SER A 1 87 ? 3.996 8.647 -20.913 1.00 53.22 87 SER A O 1
ATOM 650 N N . LYS A 1 88 ? 2.336 10.129 -20.612 1.00 51.50 88 LYS A N 1
ATOM 651 C CA . LYS A 1 88 ? 2.424 10.753 -21.921 1.00 51.50 88 LYS A CA 1
ATOM 652 C C . LYS A 1 88 ? 3.660 11.638 -21.849 1.00 51.50 88 LYS A C 1
ATOM 654 O O . LYS A 1 88 ? 3.695 12.600 -21.088 1.00 51.50 88 LYS A O 1
ATOM 659 N N . LYS A 1 89 ? 4.672 11.158 -22.561 1.00 41.53 89 LYS A N 1
ATOM 660 C CA . LYS A 1 89 ? 5.930 11.817 -22.871 1.00 41.53 89 LYS A CA 1
ATOM 661 C C . LYS A 1 89 ? 5.709 13.242 -23.372 1.00 41.53 89 LYS A C 1
ATOM 663 O O . LYS A 1 89 ? 4.707 13.442 -24.097 1.00 41.53 89 LYS A O 1
#

Solvent-accessible surface area (backbone atoms only — not comparable to full-atom values): 5518 Å² total; per-residue (Å²): 138,83,79,82,81,80,76,80,77,80,69,62,76,74,77,64,64,75,64,79,74,78,72,71,46,72,66,56,55,50,50,51,52,51,52,51,53,50,54,50,50,50,54,49,50,50,41,47,52,50,25,70,77,46,70,89,43,68,67,42,52,54,51,36,50,37,44,72,75,41,49,48,61,49,52,55,50,51,49,47,69,75,56,56,78,80,76,77,124

Organism: NCBI:txid2849652

pLDDT: mean 70.48, std 12.87, range [41.53, 88.62]

Foldseek 3Di:
DDDDDPPPPPPPPVVPPPPVPPPCDPVNVVVVVVVLVVVLVVVLVVLVVVCVVPVPDVVSVVVNVCVVVCVVVVVVVVCCVVCVPPPPD

Mean predicted aligned error: 15.45 Å

Radius of gyration: 26.21 Å; Cα contacts (8 Å, |Δi|>4): 23; chains: 1; bounding box: 44×45×77 Å

Secondary structure (DSSP, 8-state):
-PPP--------TTSS---------HHHHHHHHHHHHHHHHHHHHHHHHHHHH-TT-HHHHHHHHHHHTTHHHHHHHHHHHHS------

Sequence (89 aa):
MSTPEQHDIDIPGSVFRDHPSVEVSASDRLKFAKQILLGLAIISSGIIAGYACYPANSAPAQLSELVKIGALPIVTLVISFYFPNGSKK